Protein AF-A0A2X2K5D8-F1 (afdb_monomer)

Structure (mmCIF, N/CA/C/O backbone):
data_AF-A0A2X2K5D8-F1
#
_entry.id   AF-A0A2X2K5D8-F1
#
loop_
_atom_site.group_PDB
_atom_site.id
_atom_site.type_symbol
_atom_site.label_atom_id
_atom_site.label_alt_id
_atom_site.label_comp_id
_atom_site.label_asym_id
_atom_site.label_entity_id
_atom_site.label_seq_id
_atom_site.pdbx_PDB_ins_code
_atom_site.Cartn_x
_atom_site.Cartn_y
_atom_site.Cartn_z
_atom_site.occupancy
_atom_site.B_iso_or_equiv
_atom_site.auth_seq_id
_atom_site.auth_comp_id
_atom_site.auth_asym_id
_atom_site.auth_atom_id
_atom_site.pdbx_PDB_model_num
ATOM 1 N N . MET A 1 1 ? -7.701 0.483 0.144 1.00 91.12 1 MET A N 1
ATOM 2 C CA . MET A 1 1 ? -8.157 -0.510 1.137 1.00 91.12 1 MET A CA 1
ATOM 3 C C . MET A 1 1 ? -7.621 -1.880 0.754 1.00 91.12 1 MET A C 1
ATOM 5 O O . MET A 1 1 ? -7.763 -2.254 -0.399 1.00 91.12 1 MET A O 1
ATOM 9 N N . HIS A 1 2 ? -6.975 -2.596 1.677 1.00 95.31 2 HIS A N 1
ATOM 10 C CA . HIS A 1 2 ? -6.493 -3.967 1.472 1.00 95.31 2 HIS A CA 1
ATOM 11 C C . HIS A 1 2 ? -7.492 -4.972 2.048 1.00 95.31 2 HIS A C 1
ATOM 13 O O . HIS A 1 2 ? -7.935 -4.802 3.186 1.00 95.31 2 HIS A O 1
ATOM 19 N N . LYS A 1 3 ? -7.782 -6.058 1.321 1.00 93.62 3 LYS A N 1
ATOM 20 C CA . LYS A 1 3 ? -8.792 -7.059 1.721 1.00 93.62 3 LYS A CA 1
ATOM 21 C C . LYS A 1 3 ? -8.598 -7.618 3.141 1.00 93.62 3 LYS A C 1
ATOM 23 O O . LYS A 1 3 ? -9.571 -7.805 3.858 1.00 93.62 3 LYS A O 1
ATOM 28 N N . ALA A 1 4 ? -7.352 -7.868 3.552 1.00 94.75 4 ALA A N 1
ATOM 29 C CA . ALA A 1 4 ? -7.031 -8.449 4.865 1.00 94.75 4 ALA A CA 1
ATOM 30 C C . ALA A 1 4 ? -6.613 -7.429 5.938 1.00 94.75 4 ALA A C 1
ATOM 32 O O . ALA A 1 4 ? -6.638 -7.741 7.124 1.00 94.75 4 ALA A 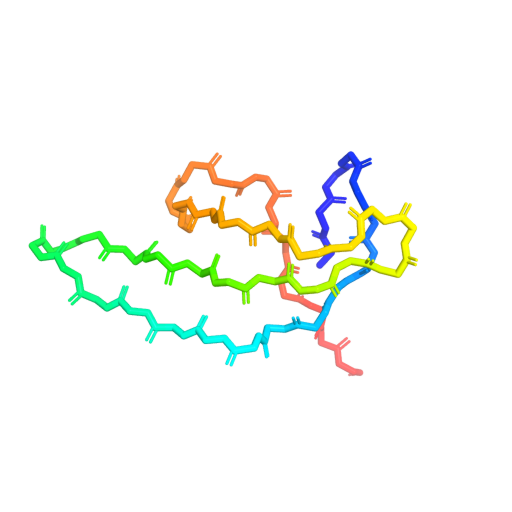O 1
ATOM 33 N N . TRP A 1 5 ? -6.173 -6.232 5.538 1.00 95.38 5 TRP A N 1
ATOM 34 C CA . TRP A 1 5 ? -5.515 -5.277 6.450 1.00 95.38 5 TRP A CA 1
ATOM 35 C C . TRP A 1 5 ? -6.276 -3.960 6.585 1.00 95.38 5 TRP A C 1
ATOM 37 O O . TRP A 1 5 ? -5.887 -3.095 7.364 1.00 95.38 5 TRP A O 1
ATOM 47 N N . GLY A 1 6 ? -7.380 -3.825 5.852 1.00 94.19 6 GLY A N 1
ATOM 48 C CA . GLY A 1 6 ? -8.251 -2.669 5.906 1.00 94.19 6 GLY A CA 1
ATOM 49 C C . GLY A 1 6 ? -7.625 -1.431 5.278 1.00 94.19 6 GLY A C 1
ATOM 50 O O . GLY A 1 6 ? -6.927 -1.483 4.261 1.00 94.19 6 GLY A O 1
ATOM 51 N N . GLU A 1 7 ? -7.946 -0.286 5.858 1.00 95.25 7 GLU A N 1
ATOM 52 C CA . GLU A 1 7 ? -7.491 1.012 5.383 1.00 95.25 7 GLU A CA 1
ATOM 53 C C . GLU A 1 7 ? -6.039 1.284 5.799 1.00 95.25 7 GLU A C 1
ATOM 55 O O . GLU A 1 7 ? -5.622 1.016 6.931 1.00 95.25 7 GLU A O 1
ATOM 60 N N . GLY A 1 8 ? -5.272 1.841 4.867 1.00 95.00 8 GLY A N 1
ATOM 61 C CA . GLY A 1 8 ? -3.895 2.250 5.090 1.00 95.00 8 GLY A CA 1
ATOM 62 C C . GLY A 1 8 ? -3.539 3.455 4.231 1.00 95.00 8 GLY A C 1
ATOM 63 O O . GLY A 1 8 ? -4.200 3.720 3.225 1.00 95.00 8 GLY A O 1
ATOM 64 N N . MET A 1 9 ? -2.505 4.176 4.653 1.00 96.19 9 MET A N 1
ATOM 65 C CA . MET A 1 9 ? -1.970 5.345 3.960 1.00 96.19 9 MET A CA 1
ATOM 66 C C . MET A 1 9 ? -0.690 4.958 3.228 1.00 96.19 9 MET A C 1
ATOM 68 O O . MET A 1 9 ? 0.205 4.360 3.825 1.00 96.19 9 MET A O 1
ATOM 72 N N . VAL A 1 10 ? -0.605 5.287 1.940 1.00 95.88 10 VAL A N 1
ATOM 73 C CA . VAL A 1 10 ? 0.619 5.084 1.158 1.00 95.88 10 VAL A CA 1
ATOM 74 C C . VAL A 1 10 ? 1.675 6.065 1.660 1.00 95.88 10 VAL A C 1
ATOM 76 O O . VAL A 1 10 ? 1.450 7.272 1.643 1.00 95.88 10 VAL A O 1
ATOM 79 N N . SER A 1 11 ? 2.809 5.546 2.123 1.00 97.38 11 SER A N 1
ATOM 80 C CA . SER A 1 11 ? 3.949 6.347 2.575 1.00 97.38 11 SER A CA 1
ATOM 81 C C . SER A 1 11 ? 5.043 6.457 1.518 1.00 97.38 11 SER A C 1
ATOM 83 O O . SER A 1 11 ? 5.810 7.414 1.547 1.00 97.38 11 SER A O 1
ATOM 85 N N . ASN A 1 12 ? 5.144 5.483 0.607 1.00 97.31 12 ASN A N 1
ATOM 86 C CA . ASN A 1 12 ? 6.121 5.510 -0.478 1.00 97.31 12 ASN A CA 1
ATOM 87 C C . ASN A 1 12 ? 5.642 4.718 -1.703 1.00 97.31 12 ASN A C 1
ATOM 89 O O . ASN A 1 12 ? 4.910 3.735 -1.564 1.00 97.31 12 ASN A O 1
ATOM 93 N N . VAL A 1 13 ? 6.107 5.130 -2.882 1.00 96.50 13 VAL A N 1
ATOM 94 C CA . VAL A 1 13 ? 5.886 4.469 -4.174 1.00 96.50 13 VAL A CA 1
ATOM 95 C C . VAL A 1 13 ? 7.235 4.348 -4.873 1.00 96.50 13 VAL A C 1
ATOM 97 O O . VAL A 1 13 ? 7.931 5.346 -5.048 1.00 96.50 13 VAL A O 1
ATOM 100 N N . ASN A 1 14 ? 7.615 3.134 -5.262 1.00 96.44 14 ASN A N 1
ATOM 101 C CA . ASN A 1 14 ? 8.876 2.871 -5.945 1.00 96.44 14 ASN A CA 1
ATOM 102 C C . ASN A 1 14 ? 8.633 2.043 -7.209 1.00 96.44 14 ASN A C 1
ATOM 104 O O . ASN A 1 14 ? 8.037 0.969 -7.151 1.00 96.44 14 ASN A O 1
ATOM 108 N N . GLU A 1 15 ? 9.109 2.540 -8.345 1.00 95.81 15 GLU A N 1
ATOM 109 C CA . GLU A 1 15 ? 9.032 1.850 -9.627 1.00 95.81 15 GLU A CA 1
ATOM 110 C C . GLU A 1 15 ? 10.374 1.197 -9.948 1.00 95.81 15 GLU A C 1
ATOM 112 O O . GLU A 1 15 ? 11.411 1.857 -10.033 1.00 95.81 15 GLU A O 1
ATOM 117 N N . LYS A 1 16 ? 10.365 -0.121 -10.152 1.00 89.38 16 LYS A N 1
ATOM 118 C CA . LYS A 1 16 ? 11.572 -0.888 -10.454 1.00 89.38 16 LYS A CA 1
ATOM 119 C C . LYS A 1 16 ? 11.281 -1.958 -11.491 1.00 89.38 16 LYS A C 1
ATOM 121 O O . LYS A 1 16 ? 10.481 -2.858 -11.254 1.00 89.38 16 LYS A O 1
ATOM 126 N N . ASN A 1 17 ? 11.968 -1.884 -12.631 1.00 89.19 17 ASN A N 1
ATOM 127 C CA . ASN A 1 17 ? 11.900 -2.882 -13.706 1.00 89.19 17 ASN A CA 1
ATOM 128 C C . ASN A 1 17 ? 10.455 -3.249 -14.113 1.00 89.19 17 ASN A C 1
ATOM 130 O O . ASN A 1 17 ? 10.137 -4.421 -14.295 1.00 89.19 17 ASN A O 1
ATOM 134 N N . GLY A 1 18 ? 9.562 -2.255 -14.201 1.00 89.62 18 GLY A N 1
ATOM 135 C CA . GLY A 1 18 ? 8.153 -2.456 -14.566 1.00 89.62 18 GLY A CA 1
ATOM 136 C C . GLY A 1 18 ? 7.249 -2.971 -13.438 1.00 89.62 18 GLY A C 1
ATOM 137 O O . GLY A 1 18 ? 6.071 -3.214 -13.670 1.00 89.62 18 GLY A O 1
ATOM 138 N N . SER A 1 19 ? 7.771 -3.128 -12.220 1.00 93.75 19 SER A N 1
ATOM 139 C CA . SER A 1 19 ? 6.986 -3.423 -11.020 1.00 93.75 19 SER A CA 1
ATOM 140 C C . SER A 1 19 ? 6.885 -2.194 -10.121 1.00 93.75 19 SER A C 1
ATOM 142 O O . SER A 1 19 ? 7.826 -1.409 -10.029 1.00 93.75 19 SER A O 1
ATOM 144 N N . ILE A 1 20 ? 5.754 -2.057 -9.428 1.00 96.06 20 ILE A N 1
ATOM 145 C CA . ILE A 1 20 ? 5.519 -0.985 -8.456 1.00 96.06 20 ILE A CA 1
ATOM 146 C C . ILE A 1 20 ? 5.518 -1.591 -7.053 1.00 96.06 20 ILE A C 1
ATOM 148 O O . ILE A 1 20 ? 4.680 -2.440 -6.738 1.00 96.06 20 ILE A O 1
ATOM 152 N N . GLU A 1 21 ? 6.450 -1.144 -6.217 1.00 96.50 21 GLU A N 1
ATOM 153 C CA . GLU A 1 21 ? 6.473 -1.389 -4.778 1.00 96.50 21 GLU A CA 1
ATOM 154 C C . GLU A 1 21 ? 5.770 -0.2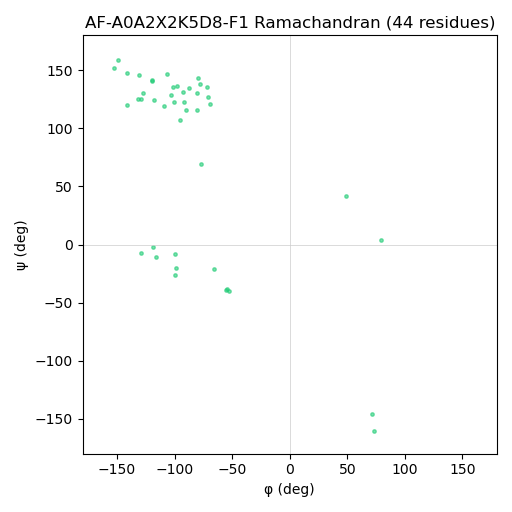36 -4.048 1.00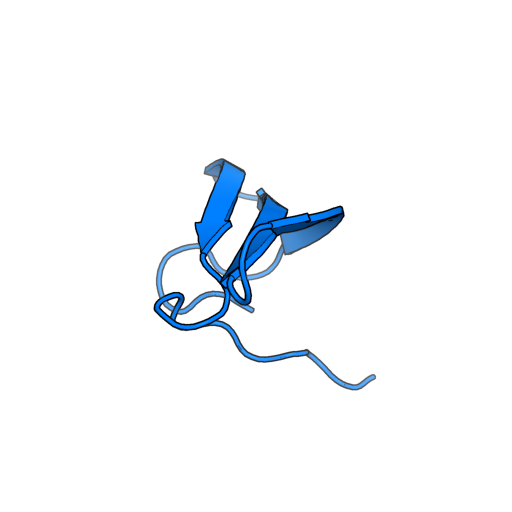 96.50 21 GLU A C 1
ATOM 156 O O . GLU A 1 21 ? 6.049 0.939 -4.288 1.00 96.50 21 GLU A O 1
ATOM 161 N N . LEU A 1 22 ? 4.858 -0.574 -3.139 1.00 96.69 22 LEU A N 1
ATOM 162 C CA . LEU A 1 22 ? 4.116 0.362 -2.302 1.00 96.69 22 LEU A CA 1
ATOM 163 C C . LEU A 1 22 ? 4.439 0.093 -0.839 1.00 96.69 22 LEU A C 1
ATOM 165 O O . LEU A 1 22 ? 4.200 -1.014 -0.351 1.00 96.69 22 LEU A O 1
ATOM 169 N N . ASP A 1 23 ? 4.905 1.114 -0.131 1.00 97.62 23 ASP A N 1
ATOM 170 C CA . ASP A 1 23 ? 4.941 1.089 1.328 1.00 97.62 23 ASP A CA 1
ATOM 171 C C . ASP A 1 23 ? 3.642 1.708 1.850 1.00 97.62 23 ASP A C 1
ATOM 173 O O . ASP A 1 23 ? 3.303 2.844 1.511 1.00 97.62 23 ASP A O 1
ATOM 177 N N . ILE A 1 24 ? 2.893 0.946 2.647 1.00 97.00 24 ILE A N 1
ATOM 178 C CA . ILE A 1 24 ? 1.594 1.346 3.192 1.00 97.00 24 ILE A CA 1
ATOM 179 C C . ILE A 1 24 ? 1.591 1.152 4.705 1.00 97.00 24 ILE A C 1
ATOM 181 O O . ILE A 1 24 ? 1.916 0.076 5.210 1.00 97.00 24 ILE A O 1
ATOM 185 N N . ILE A 1 25 ? 1.167 2.183 5.432 1.00 97.75 25 ILE A N 1
ATOM 186 C CA . ILE A 1 25 ? 0.957 2.133 6.878 1.00 97.75 25 ILE A CA 1
ATOM 187 C C . ILE A 1 25 ? -0.520 1.834 7.135 1.00 97.75 25 ILE A C 1
ATOM 189 O O . ILE A 1 25 ? -1.389 2.683 6.934 1.00 97.75 25 ILE A O 1
ATOM 193 N N . PHE A 1 26 ? -0.809 0.610 7.569 1.00 96.31 26 PHE A N 1
ATOM 194 C CA . PHE A 1 26 ? -2.159 0.156 7.900 1.00 96.31 26 PHE A CA 1
ATOM 195 C C . PHE A 1 26 ? -2.498 0.469 9.356 1.00 96.31 26 PHE A C 1
ATOM 197 O O . PHE A 1 26 ? -1.715 0.155 10.253 1.00 96.31 26 PHE A O 1
ATOM 204 N N . LYS A 1 27 ? -3.700 1.005 9.610 1.00 92.19 27 LYS A N 1
ATOM 205 C CA . LYS A 1 27 ? -4.125 1.432 10.960 1.00 92.19 27 LYS A CA 1
ATOM 206 C C . LYS A 1 27 ? -4.017 0.317 12.009 1.00 92.19 27 LYS A C 1
ATOM 208 O O . LYS A 1 27 ? -3.615 0.577 13.134 1.00 92.19 27 LYS A O 1
ATOM 213 N N . SER A 1 28 ? -4.360 -0.917 11.638 1.00 91.38 28 SER A N 1
ATOM 214 C CA . SER A 1 28 ? -4.368 -2.069 12.549 1.00 91.38 28 SER A CA 1
ATOM 215 C C . SER A 1 28 ? -3.137 -2.972 12.437 1.00 91.38 28 SER A C 1
ATOM 217 O O . SER A 1 28 ? -3.009 -3.896 13.233 1.00 91.38 28 SER A O 1
ATOM 219 N N . GLN A 1 29 ? -2.261 -2.764 11.446 1.00 95.69 29 GLN A N 1
ATOM 220 C CA . GLN A 1 29 ? -1.161 -3.695 11.141 1.00 95.69 29 GLN A CA 1
ATOM 221 C C . GLN A 1 29 ? 0.220 -3.034 11.041 1.00 95.69 29 GLN A C 1
ATOM 223 O O . GLN A 1 29 ? 1.213 -3.746 10.899 1.00 95.69 29 GLN A O 1
ATOM 228 N N . GLY A 1 30 ? 0.293 -1.701 11.080 1.00 96.19 30 GLY A N 1
ATOM 229 C CA . GLY A 1 30 ? 1.539 -0.960 10.910 1.00 96.19 30 GLY A CA 1
ATOM 230 C C . GLY A 1 30 ? 2.060 -0.953 9.462 1.00 96.19 30 GLY A C 1
ATOM 231 O O . GLY A 1 30 ? 1.283 -1.165 8.524 1.00 96.19 30 GLY A O 1
ATOM 232 N N . PRO A 1 31 ? 3.360 -0.664 9.261 1.00 97.56 31 PRO A N 1
ATOM 233 C CA . PRO A 1 31 ? 3.962 -0.544 7.936 1.00 97.56 31 PRO A CA 1
ATOM 234 C C . PRO A 1 31 ? 4.096 -1.904 7.241 1.00 97.56 31 PRO A C 1
ATOM 236 O O . PRO A 1 31 ? 4.540 -2.886 7.839 1.00 97.56 31 PRO A O 1
ATOM 239 N N . LYS A 1 32 ? 3.746 -1.960 5.954 1.00 97.06 32 LYS A N 1
ATOM 240 C CA . LYS A 1 32 ? 3.945 -3.124 5.080 1.00 97.06 32 LYS A CA 1
ATOM 241 C C . LYS A 1 32 ? 4.355 -2.688 3.678 1.00 97.06 32 LYS A C 1
ATOM 243 O O . LYS A 1 32 ? 3.878 -1.667 3.192 1.00 97.06 32 LYS A O 1
ATOM 248 N N . ARG A 1 33 ? 5.169 -3.518 3.021 1.00 97.00 33 ARG A N 1
ATOM 249 C CA . ARG A 1 33 ? 5.534 -3.376 1.609 1.00 97.00 33 ARG A CA 1
ATOM 250 C C . ARG A 1 33 ? 4.732 -4.340 0.745 1.00 97.00 33 ARG A C 1
ATOM 252 O O . ARG A 1 33 ? 4.587 -5.512 1.091 1.00 97.00 33 ARG A O 1
ATOM 259 N N . LEU A 1 34 ? 4.225 -3.843 -0.372 1.00 95.12 34 LEU A N 1
ATOM 260 C CA . LEU A 1 34 ? 3.370 -4.559 -1.311 1.00 95.12 34 LEU A CA 1
ATOM 261 C C . LEU A 1 34 ? 3.885 -4.388 -2.737 1.00 95.12 34 LEU A C 1
ATOM 263 O O . LEU A 1 34 ? 4.336 -3.310 -3.099 1.00 95.12 34 LEU A O 1
ATOM 267 N N . LEU A 1 35 ? 3.739 -5.419 -3.568 1.00 95.62 35 LEU A N 1
ATOM 268 C CA . LEU A 1 35 ? 3.831 -5.271 -5.020 1.00 95.62 35 LEU A CA 1
ATOM 269 C C . LEU A 1 35 ? 2.434 -4.974 -5.561 1.00 95.62 35 LEU A C 1
ATOM 271 O O . LEU A 1 35 ? 1.551 -5.825 -5.454 1.00 95.62 35 LEU A O 1
ATOM 275 N N . ALA A 1 36 ? 2.231 -3.791 -6.141 1.00 93.56 36 ALA A N 1
ATOM 276 C CA . ALA A 1 36 ? 0.906 -3.305 -6.536 1.00 93.56 36 ALA A CA 1
ATOM 277 C C . ALA A 1 36 ? 0.165 -4.287 -7.461 1.00 93.56 36 ALA A C 1
ATOM 279 O O . ALA A 1 36 ? 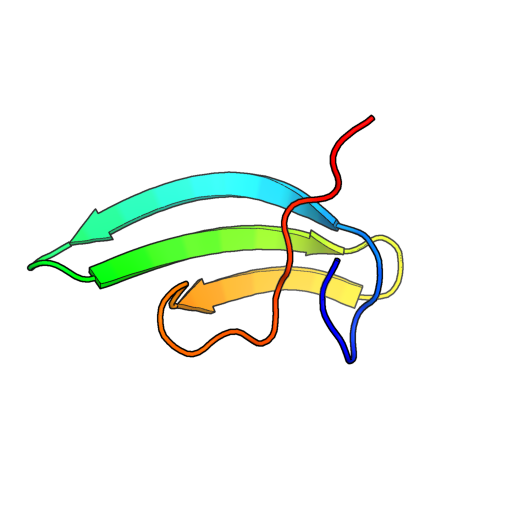-1.025 -4.512 -7.289 1.00 93.56 36 ALA A O 1
ATOM 280 N N . GLN A 1 37 ? 0.890 -4.935 -8.377 1.00 93.44 37 GLN A N 1
ATOM 281 C CA . GLN A 1 37 ? 0.345 -5.888 -9.353 1.00 93.44 37 GLN A CA 1
ATOM 282 C C . GLN A 1 37 ? -0.229 -7.181 -8.740 1.00 93.44 37 GLN A C 1
ATOM 284 O O . GLN A 1 37 ? -1.018 -7.864 -9.384 1.00 93.44 37 GLN A O 1
ATOM 289 N N . PHE A 1 38 ? 0.169 -7.533 -7.513 1.00 93.19 38 PHE A N 1
ATOM 290 C CA . PHE A 1 38 ? -0.270 -8.758 -6.829 1.00 93.19 38 PHE A CA 1
ATOM 291 C C . PHE A 1 38 ? -1.071 -8.472 -5.556 1.00 93.19 38 PHE A C 1
ATOM 293 O O . PHE A 1 38 ? -1.638 -9.388 -4.958 1.00 93.19 38 PHE A O 1
ATOM 300 N N . ALA A 1 39 ? -1.093 -7.220 -5.100 1.00 93.81 39 ALA A N 1
ATOM 301 C CA . ALA A 1 39 ? -1.741 -6.851 -3.858 1.00 93.81 39 ALA A CA 1
ATOM 302 C C . ALA A 1 39 ? -3.262 -6.713 -4.064 1.00 93.81 39 ALA A C 1
ATOM 304 O O . ALA A 1 39 ? -3.684 -5.982 -4.960 1.00 93.81 39 ALA A O 1
ATOM 305 N N . PRO A 1 40 ? -4.108 -7.342 -3.225 1.00 94.94 40 PRO A N 1
ATOM 306 C CA . PRO A 1 40 ? -5.559 -7.170 -3.269 1.00 94.94 40 PRO A CA 1
ATOM 307 C C . PRO A 1 40 ? -5.951 -5.830 -2.622 1.00 94.94 40 PRO A C 1
ATOM 309 O O . PRO A 1 40 ? -6.503 -5.789 -1.514 1.00 94.94 4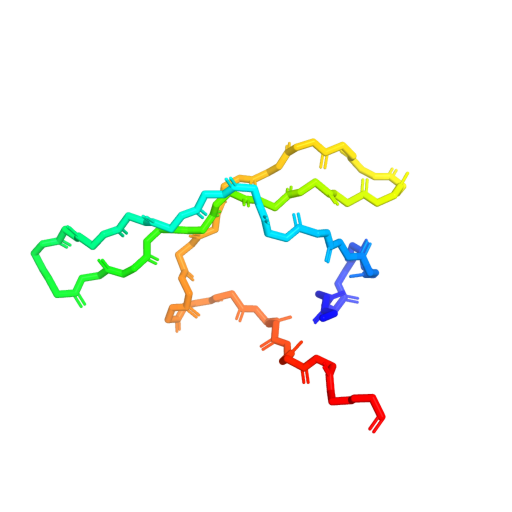0 PRO A O 1
ATOM 312 N N . ILE A 1 41 ? -5.589 -4.736 -3.297 1.00 93.69 41 ILE A N 1
ATOM 313 C CA . ILE A 1 41 ? -5.827 -3.357 -2.874 1.00 93.69 41 ILE A CA 1
ATOM 314 C C . ILE A 1 41 ? -6.678 -2.602 -3.886 1.00 93.69 41 ILE A C 1
ATOM 316 O O . ILE A 1 41 ? -6.480 -2.704 -5.0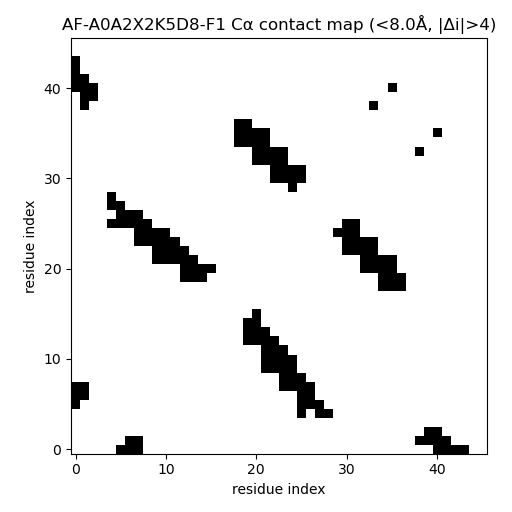89 1.00 93.69 41 ILE A O 1
ATOM 320 N N . GLU A 1 42 ? -7.572 -1.770 -3.369 1.00 93.56 42 GLU A N 1
ATOM 321 C CA . GLU A 1 42 ? -8.351 -0.818 -4.160 1.00 93.56 42 GLU A CA 1
ATOM 322 C C . GLU A 1 42 ? -8.051 0.604 -3.68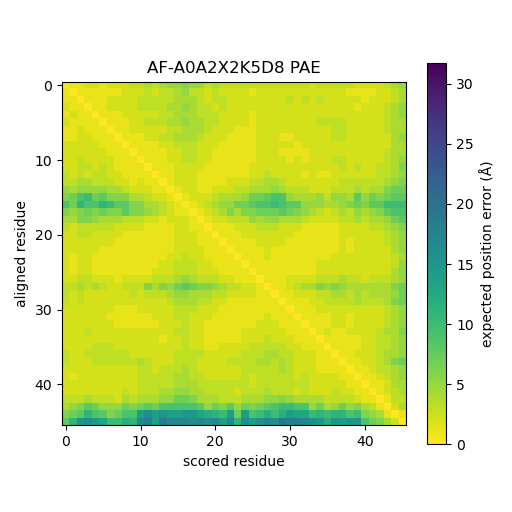7 1.00 93.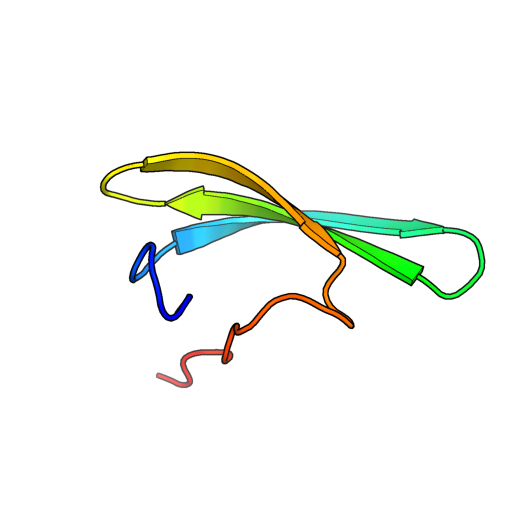56 42 GLU A C 1
ATOM 324 O O . GLU A 1 42 ? -7.902 0.847 -2.479 1.00 93.56 42 GLU A O 1
ATOM 329 N N .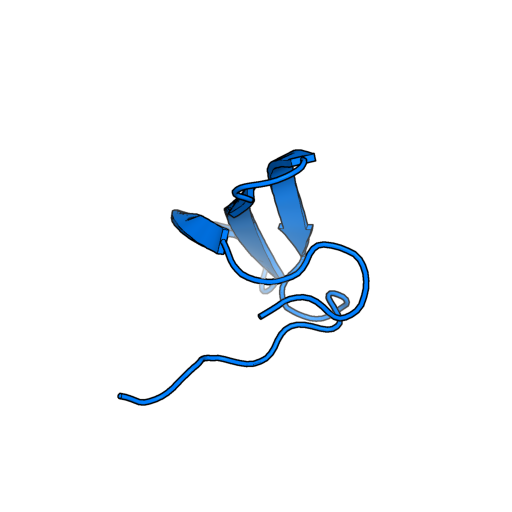 LYS A 1 43 ? -7.945 1.559 -4.617 1.00 88.62 43 LYS A N 1
ATOM 330 C CA . LYS A 1 43 ? -7.867 2.977 -4.257 1.00 88.62 43 LYS A CA 1
ATOM 331 C C . LYS A 1 43 ? -9.243 3.397 -3.744 1.00 88.62 43 LYS A C 1
ATOM 333 O O . LYS A 1 43 ? -10.244 3.153 -4.402 1.00 88.62 43 LYS A O 1
ATOM 338 N N . LYS A 1 44 ? -9.285 3.992 -2.554 1.00 83.94 44 LYS A N 1
ATOM 339 C CA . LYS A 1 44 ? -10.513 4.594 -2.040 1.00 83.94 44 LYS A CA 1
ATOM 340 C C . LYS A 1 44 ? -10.625 5.966 -2.707 1.00 83.94 44 LYS A C 1
ATOM 342 O O . LYS A 1 44 ? -9.702 6.765 -2.562 1.00 83.94 44 LYS A O 1
ATOM 347 N N . GLU A 1 45 ? -11.651 6.167 -3.520 1.00 74.88 45 GLU A N 1
ATOM 348 C CA . GLU A 1 45 ? -12.049 7.507 -3.957 1.00 74.88 45 GLU A CA 1
ATOM 349 C C . GLU A 1 45 ? -12.867 8.144 -2.824 1.00 74.88 45 GLU A C 1
ATOM 351 O O . GLU A 1 45 ? -13.552 7.420 -2.093 1.00 74.88 45 GLU A O 1
ATOM 356 N N . ASP A 1 46 ? -12.693 9.452 -2.621 1.00 61.62 46 ASP A N 1
ATOM 357 C CA . ASP A 1 46 ? -13.435 10.237 -1.623 1.00 61.62 46 ASP A CA 1
ATOM 358 C C . ASP A 1 46 ? -14.884 10.490 -2.065 1.00 61.62 46 ASP A C 1
ATOM 360 O O . ASP A 1 46 ? -15.102 10.721 -3.279 1.00 61.62 46 ASP A O 1
#

pLDDT: mean 93.33, std 6.19, range [61.62, 97.75]

Organism: Staphylococcus aureus (NCBI:txid1280)

Foldseek 3Di:
DFPVQPDWDFPDWDDDPNWIWTWTQGPRPGTDIDTPVPTRDDDDDD

Secondary structure (DSSP, 8-state):
-BTTTB-EEEEEEEEETTEEEEEEEETTTEEEEEETTTS-B-----

Sequence (46 aa):
MHKAWGEGMVSNVNEKNGSIELDIIFKSQGPKRLLAQFAPIEKKED

Mean predicted aligned error: 2.96 Å

Radius of gyration: 10.29 Å; Cα contacts (8 Å, |Δi|>4): 80; chains: 1; bounding box: 25×19×27 Å

Solvent-accessible surface area (backbone atoms only — not comparable to full-atom values): 2865 Å² total; per-residue (Å²): 61,32,84,89,56,42,57,54,48,77,78,46,79,46,82,54,98,92,42,44,41,34,33,30,41,18,82,87,72,44,75,46,79,41,48,60,93,77,45,68,62,49,87,78,79,133

Nearest PDB structures (foldseek):
  6qmm-assembly1_A  TM=8.885E-01  e=1.362E+00  Synechococcus elongatus PCC 7942 = FACHB-805
  3c6k-assembly1_A  TM=7.458E-01  e=9.421E-01  Homo sapiens
  6o64-assembly1_B  TM=7.787E-01  e=1.449E+00  Arabidopsis thaliana
  7qep-assembly1_S4  TM=8.027E-01  e=2.094E+00  Encephalitozoon cuniculi GB-M1
  3o4f-assembly3_E  TM=5.803E-01  e=7.368E-01  Escherichia coli K-12